Protein AF-A0A3N0YI74-F1 (afdb_monomer)

Organism: Anabarilius grahami (NCBI:txid495550)

Sequence (109 aa):
MWEITSSRKTLYPGVSNYELLTSWKKDNDILRQGDNDSKLYEVMLSCWHKDPSQRPGFGELDQSLRMLLFELPPLQVSKEAHYISLGLEAASEHQDSAEALEPEVERML

Structure (mmCIF, N/CA/C/O backbone):
data_AF-A0A3N0YI74-F1
#
_entry.id   AF-A0A3N0YI74-F1
#
loop_
_atom_site.group_PDB
_atom_s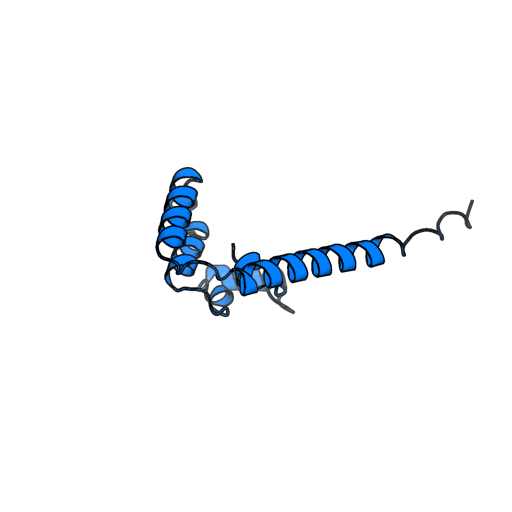ite.id
_atom_site.type_symbol
_atom_site.label_atom_id
_atom_site.label_alt_id
_atom_site.label_comp_id
_atom_site.label_asym_id
_atom_site.label_entity_id
_atom_site.label_seq_id
_atom_site.pdbx_PDB_ins_code
_atom_site.Cartn_x
_atom_site.Cartn_y
_atom_site.Cartn_z
_atom_site.occupancy
_atom_site.B_iso_or_equiv
_atom_site.auth_seq_id
_atom_site.auth_comp_id
_atom_site.auth_asym_id
_atom_site.auth_atom_id
_atom_site.pdbx_PDB_model_num
ATOM 1 N N . MET A 1 1 ? 0.584 -5.012 0.684 1.00 77.50 1 MET A N 1
ATOM 2 C CA . MET A 1 1 ? 0.729 -4.005 -0.397 1.00 77.50 1 MET A CA 1
ATOM 3 C C . MET A 1 1 ? 1.776 -2.958 -0.048 1.00 77.50 1 MET A C 1
ATOM 5 O O . MET A 1 1 ? 2.725 -2.842 -0.802 1.00 77.50 1 MET A O 1
ATOM 9 N N . TRP A 1 2 ? 1.671 -2.243 1.080 1.00 78.94 2 TRP A N 1
ATOM 10 C CA . TRP A 1 2 ? 2.637 -1.181 1.422 1.00 78.94 2 TRP A CA 1
ATOM 11 C C . TRP A 1 2 ? 4.077 -1.656 1.526 1.00 78.94 2 TRP A C 1
ATOM 13 O O . TRP A 1 2 ? 4.955 -1.036 0.948 1.00 78.94 2 TRP A O 1
ATOM 23 N N . GLU A 1 3 ? 4.310 -2.791 2.179 1.00 78.75 3 GLU A N 1
ATOM 24 C CA . GLU A 1 3 ? 5.661 -3.350 2.325 1.00 78.75 3 GLU A CA 1
ATOM 25 C C . GLU A 1 3 ? 6.298 -3.700 0.977 1.00 78.75 3 GLU A C 1
ATOM 27 O O . GLU A 1 3 ? 7.513 -3.646 0.828 1.00 78.75 3 GLU A O 1
ATOM 32 N N . ILE A 1 4 ? 5.476 -4.044 -0.018 1.00 80.19 4 ILE A N 1
ATOM 33 C CA . ILE A 1 4 ? 5.939 -4.372 -1.368 1.00 80.19 4 ILE A CA 1
ATOM 34 C C . ILE A 1 4 ? 6.379 -3.090 -2.072 1.00 80.19 4 ILE A C 1
ATOM 36 O O . ILE A 1 4 ? 7.474 -3.030 -2.620 1.00 80.19 4 ILE A O 1
ATOM 40 N N . THR A 1 5 ? 5.547 -2.049 -2.033 1.00 76.12 5 THR A N 1
ATOM 41 C CA . THR A 1 5 ? 5.814 -0.805 -2.761 1.00 76.12 5 THR A CA 1
ATOM 42 C C . THR A 1 5 ? 6.854 0.078 -2.071 1.00 76.12 5 THR A C 1
ATOM 44 O O . THR A 1 5 ? 7.504 0.893 -2.716 1.00 76.12 5 THR A O 1
ATOM 47 N N . SER A 1 6 ? 7.065 -0.108 -0.766 1.00 74.12 6 SER A N 1
ATOM 48 C CA . SER A 1 6 ? 8.119 0.554 -0.000 1.00 74.12 6 SER A CA 1
ATOM 49 C C . SER A 1 6 ? 9.449 -0.210 0.001 1.00 74.12 6 SER A C 1
ATOM 51 O O . SER A 1 6 ? 10.380 0.230 0.674 1.00 74.12 6 SER A O 1
ATOM 53 N N . SER A 1 7 ? 9.562 -1.326 -0.731 1.00 74.12 7 SER A N 1
ATOM 54 C CA . SER A 1 7 ? 10.747 -2.199 -0.759 1.00 74.12 7 SER A CA 1
ATOM 55 C C . SER A 1 7 ? 11.182 -2.671 0.633 1.00 74.12 7 SER A C 1
ATOM 57 O O . SER A 1 7 ? 12.349 -2.561 1.000 1.00 74.12 7 SER A O 1
ATOM 59 N N . ARG A 1 8 ? 10.231 -3.180 1.427 1.00 71.06 8 ARG A N 1
ATOM 60 C CA . ARG A 1 8 ? 10.437 -3.674 2.802 1.00 71.06 8 ARG A CA 1
ATOM 61 C C . ARG A 1 8 ? 11.054 -2.652 3.764 1.00 71.06 8 ARG A C 1
ATOM 63 O O . ARG A 1 8 ? 11.668 -3.039 4.756 1.00 71.06 8 ARG A O 1
ATOM 70 N N . LYS A 1 9 ? 10.883 -1.349 3.518 1.00 70.06 9 LYS A N 1
ATOM 71 C CA . LYS A 1 9 ? 11.241 -0.331 4.517 1.00 70.06 9 LYS A CA 1
ATOM 72 C C . LYS A 1 9 ? 10.546 -0.651 5.838 1.00 70.06 9 LYS A C 1
ATOM 74 O O . LYS A 1 9 ? 9.357 -0.967 5.846 1.00 70.06 9 LYS A O 1
ATOM 79 N N . THR A 1 10 ? 11.279 -0.533 6.946 1.00 64.31 10 THR A N 1
ATOM 80 C CA . THR A 1 10 ? 10.717 -0.724 8.285 1.00 64.31 10 THR A CA 1
ATOM 81 C C . THR A 1 10 ? 9.499 0.172 8.456 1.00 64.31 10 THR A C 1
ATOM 83 O O . THR A 1 10 ? 9.580 1.394 8.306 1.00 64.31 10 THR A O 1
ATOM 86 N N . LEU A 1 11 ? 8.363 -0.451 8.758 1.00 64.62 11 LEU A N 1
ATOM 87 C CA . LEU A 1 11 ? 7.143 0.247 9.121 1.00 64.62 11 LEU A CA 1
ATOM 88 C C . LEU A 1 11 ? 7.400 1.033 10.413 1.00 64.62 11 LEU A C 1
ATOM 90 O O . LEU A 1 11 ? 7.659 0.439 11.455 1.00 64.62 11 LEU A O 1
ATOM 94 N N . TYR A 1 12 ? 7.317 2.363 10.333 1.00 67.94 12 TYR A N 1
ATOM 95 C CA . TYR A 1 12 ? 7.329 3.274 11.486 1.00 67.94 12 TYR A CA 1
ATOM 96 C C . TYR A 1 12 ? 8.588 3.186 12.378 1.00 67.94 12 TYR A C 1
ATOM 98 O O . TYR A 1 12 ? 8.489 2.869 13.566 1.00 67.94 12 TYR A O 1
ATOM 106 N N . PRO A 1 13 ? 9.790 3.489 11.850 1.00 66.62 13 PRO A N 1
ATOM 107 C CA . PRO A 1 13 ? 11.015 3.403 12.636 1.00 66.62 13 PRO A CA 1
ATOM 108 C C . PRO A 1 13 ? 10.959 4.372 13.825 1.00 66.62 13 PRO A C 1
ATOM 110 O O . PRO A 1 13 ? 10.789 5.577 13.651 1.00 66.62 13 PRO A O 1
ATOM 113 N N . GLY A 1 14 ? 11.099 3.840 15.041 1.00 72.81 14 GLY A N 1
ATOM 114 C CA . GLY A 1 14 ? 11.122 4.638 16.270 1.00 72.81 14 GLY A CA 1
ATOM 115 C C . GLY A 1 14 ? 9.759 5.133 16.765 1.00 72.81 14 GLY A C 1
ATOM 116 O O . GLY A 1 14 ? 9.729 5.900 17.722 1.00 72.81 14 GLY A O 1
ATOM 117 N N . VAL A 1 15 ? 8.646 4.701 16.160 1.00 76.00 15 VAL A N 1
ATOM 118 C CA . VAL A 1 15 ? 7.290 5.005 16.645 1.00 76.00 15 VAL A CA 1
ATOM 119 C C . VAL A 1 15 ? 6.786 3.833 17.477 1.00 76.00 15 VAL A C 1
ATOM 121 O O . VAL A 1 15 ? 6.801 2.688 17.025 1.00 76.00 15 VAL A O 1
ATOM 124 N N . SER A 1 16 ? 6.312 4.096 18.693 1.00 81.12 16 SER A N 1
ATOM 125 C CA . SER A 1 16 ? 5.702 3.048 19.513 1.00 81.12 16 SER A CA 1
ATOM 126 C C . SER A 1 16 ? 4.336 2.618 18.963 1.00 81.12 16 SER A C 1
ATOM 128 O O . SER A 1 16 ? 3.611 3.402 18.348 1.00 81.12 16 SER A O 1
ATOM 130 N N . ASN A 1 17 ? 3.911 1.387 19.269 1.00 78.69 17 ASN A N 1
ATOM 131 C CA . ASN A 1 17 ? 2.578 0.892 18.892 1.00 78.69 17 ASN A CA 1
ATOM 132 C C . ASN A 1 17 ? 1.444 1.815 19.379 1.00 78.69 17 ASN A C 1
ATOM 134 O O . ASN A 1 17 ? 0.421 1.959 18.713 1.00 78.69 17 ASN A O 1
ATOM 138 N N . TYR A 1 18 ? 1.620 2.463 20.532 1.00 82.50 18 TYR A N 1
ATOM 139 C CA . TYR A 1 18 ? 0.631 3.385 21.086 1.00 82.50 18 TYR A CA 1
ATOM 140 C C . TYR A 1 18 ? 0.526 4.690 20.277 1.00 82.50 18 TYR A C 1
ATOM 142 O O . TYR A 1 18 ? -0.573 5.141 19.934 1.00 82.50 18 TYR A O 1
ATOM 150 N N . GLU A 1 19 ? 1.667 5.278 19.919 1.00 77.62 19 GLU A N 1
ATOM 151 C CA . GLU A 1 19 ? 1.737 6.465 19.057 1.00 77.62 19 GLU A CA 1
ATOM 152 C C . GLU A 1 19 ? 1.218 6.164 17.647 1.00 77.62 19 GLU A C 1
ATOM 154 O O . GLU A 1 19 ? 0.550 6.992 17.022 1.00 77.62 19 GLU A O 1
ATOM 159 N N . LEU A 1 20 ? 1.437 4.941 17.163 1.00 76.50 20 LEU A N 1
ATOM 160 C CA . LEU A 1 20 ? 0.905 4.493 15.886 1.00 76.50 20 LEU A CA 1
ATOM 161 C C . LEU A 1 20 ? -0.632 4.464 15.881 1.00 76.50 20 LEU A C 1
ATOM 163 O O . LEU A 1 20 ? -1.263 5.015 14.982 1.00 76.50 20 LEU A O 1
ATOM 167 N N . LEU A 1 21 ? -1.253 3.872 16.906 1.00 75.25 21 LEU A N 1
ATOM 168 C CA . LEU A 1 21 ? -2.716 3.773 17.007 1.00 75.25 21 LEU A CA 1
ATOM 169 C C . LEU A 1 21 ? -3.402 5.139 17.145 1.00 75.25 21 LEU A C 1
ATOM 171 O O . LEU A 1 21 ? -4.538 5.317 16.697 1.00 75.25 21 LEU A O 1
ATOM 175 N N . THR A 1 22 ? -2.735 6.100 17.782 1.00 72.62 22 THR A N 1
ATOM 176 C CA . THR A 1 22 ? -3.248 7.466 17.950 1.00 72.62 22 THR A CA 1
ATOM 177 C C . THR A 1 22 ? -3.103 8.295 16.675 1.00 72.62 22 THR A C 1
ATOM 179 O O . THR A 1 22 ? -4.040 9.000 16.298 1.00 72.62 22 THR A O 1
ATOM 182 N N . SER A 1 23 ? -1.983 8.166 15.967 1.00 66.00 23 SER A N 1
ATOM 183 C CA . SER A 1 23 ? -1.723 8.885 14.714 1.00 66.00 23 SER A CA 1
ATOM 184 C C . SER A 1 23 ? -2.535 8.358 13.522 1.00 66.00 23 SER A C 1
ATOM 186 O O . SER A 1 23 ? -3.070 9.160 12.755 1.00 66.00 23 SER A O 1
ATOM 188 N N . TRP A 1 24 ? -2.745 7.040 13.414 1.00 67.44 24 TRP A N 1
ATOM 189 C CA . TRP A 1 24 ? -3.617 6.434 12.393 1.00 67.44 24 TRP A CA 1
ATOM 190 C C . TRP A 1 24 ? -5.054 6.952 12.449 1.00 67.44 24 TRP A C 1
ATOM 192 O O . TRP A 1 24 ? -5.686 7.200 11.424 1.00 67.44 24 TRP A O 1
ATOM 202 N N . LYS A 1 25 ? -5.587 7.149 13.660 1.00 62.44 25 LYS A N 1
ATOM 203 C CA . LYS A 1 25 ? -6.948 7.673 13.844 1.00 62.44 25 LYS A CA 1
ATOM 204 C C . LYS A 1 25 ? -7.097 9.103 13.339 1.00 62.44 25 LYS A C 1
ATOM 206 O O . LYS A 1 25 ? -8.213 9.472 12.959 1.00 62.44 25 LYS A O 1
ATOM 211 N N . LYS A 1 26 ? -6.007 9.875 13.361 1.00 63.31 26 LYS A N 1
ATOM 212 C CA . LYS A 1 26 ? -6.008 11.292 13.030 1.00 63.31 26 LYS A CA 1
ATOM 213 C C . LYS A 1 26 ? -6.134 11.478 11.520 1.00 63.31 26 LYS A C 1
ATOM 215 O O . LYS A 1 26 ? -7.213 11.871 11.102 1.00 63.31 26 LYS A O 1
ATOM 220 N N . ASP A 1 27 ? -5.150 11.055 10.720 1.00 58.47 27 ASP A N 1
ATOM 221 C CA . ASP A 1 27 ? -5.096 11.504 9.314 1.00 58.47 27 ASP A CA 1
ATOM 222 C C . ASP A 1 27 ? -4.593 10.474 8.276 1.00 58.47 27 ASP A C 1
ATOM 224 O O . ASP A 1 27 ? -4.485 10.818 7.107 1.00 58.47 27 ASP A O 1
ATOM 228 N N . ASN A 1 28 ? -4.293 9.211 8.628 1.00 61.88 28 ASN A N 1
ATOM 229 C CA . ASN A 1 28 ? -3.708 8.205 7.699 1.00 61.88 28 ASN A CA 1
ATOM 230 C C . ASN A 1 28 ? -2.433 8.669 6.928 1.00 61.88 28 ASN A C 1
ATOM 232 O O . ASN A 1 28 ? -1.936 7.953 6.058 1.00 61.88 28 ASN A O 1
ATOM 236 N N . ASP A 1 29 ? -1.864 9.829 7.274 1.00 58.69 29 ASP A N 1
ATOM 237 C CA . ASP A 1 29 ? -0.808 10.530 6.526 1.00 58.69 29 ASP A CA 1
ATOM 238 C C . ASP A 1 29 ? 0.534 9.790 6.492 1.00 58.69 29 ASP A C 1
ATOM 240 O O . ASP A 1 29 ? 1.375 10.028 5.624 1.00 58.69 29 ASP A O 1
ATOM 244 N N . ILE A 1 30 ? 0.751 8.862 7.424 1.00 56.78 30 ILE A N 1
ATOM 245 C CA . ILE A 1 30 ? 2.061 8.229 7.608 1.00 56.78 30 ILE A CA 1
ATOM 246 C C . ILE A 1 30 ? 2.411 7.294 6.436 1.00 56.78 30 ILE A C 1
ATOM 248 O O . ILE A 1 30 ? 3.581 7.036 6.164 1.00 56.78 30 ILE A O 1
ATOM 252 N N . LEU A 1 31 ? 1.416 6.813 5.688 1.00 57.84 31 LEU A N 1
ATOM 253 C CA . LEU A 1 31 ? 1.628 5.846 4.607 1.00 57.84 31 LEU A CA 1
ATOM 254 C C . LEU A 1 31 ? 1.931 6.500 3.254 1.00 57.84 31 LEU A C 1
ATOM 256 O O . LEU A 1 31 ? 2.367 5.802 2.337 1.00 57.84 31 LEU A O 1
ATOM 260 N N . ARG A 1 32 ? 1.767 7.825 3.135 1.00 57.50 32 ARG A N 1
ATOM 261 C CA . ARG A 1 32 ? 1.975 8.579 1.888 1.00 57.50 32 ARG A CA 1
ATOM 262 C C . ARG A 1 32 ? 3.449 8.856 1.560 1.00 57.50 32 ARG A C 1
ATOM 264 O O . ARG A 1 32 ? 3.735 9.481 0.549 1.00 57.50 32 ARG A O 1
ATOM 271 N N . GLN A 1 33 ? 4.385 8.412 2.402 1.00 55.69 33 GLN A N 1
ATOM 272 C CA . GLN A 1 33 ? 5.822 8.714 2.287 1.00 55.69 33 GLN A CA 1
ATOM 273 C C . GLN A 1 33 ? 6.606 7.811 1.306 1.00 55.69 33 GLN A C 1
ATOM 275 O O . GLN A 1 33 ? 7.836 7.795 1.331 1.00 55.69 33 GLN A O 1
ATOM 280 N N . GLY A 1 34 ? 5.927 7.038 0.455 1.00 55.06 34 GLY A N 1
ATOM 281 C CA . GLY A 1 34 ? 6.561 6.277 -0.628 1.00 55.06 34 GLY A CA 1
ATOM 282 C C . GLY A 1 34 ? 6.249 6.888 -1.991 1.00 55.06 34 GLY A C 1
ATOM 283 O O . GLY A 1 34 ? 5.167 7.449 -2.154 1.00 55.06 34 GLY A O 1
ATOM 284 N N . ASP A 1 35 ? 7.149 6.725 -2.968 1.00 55.41 35 ASP A N 1
ATOM 285 C CA . ASP A 1 35 ? 6.914 6.967 -4.407 1.00 55.41 35 ASP A CA 1
ATOM 286 C C . ASP A 1 35 ? 5.895 5.956 -4.978 1.00 55.41 35 ASP A C 1
ATOM 288 O O . ASP A 1 35 ? 6.149 5.228 -5.936 1.00 55.41 35 ASP A O 1
ATOM 292 N N . ASN A 1 36 ? 4.739 5.840 -4.333 1.00 58.22 36 ASN A N 1
ATOM 293 C CA . ASN A 1 36 ? 3.677 4.951 -4.756 1.00 58.22 36 ASN A CA 1
ATOM 294 C C . ASN A 1 36 ? 2.868 5.655 -5.841 1.00 58.22 36 ASN A C 1
ATOM 296 O O . ASN A 1 36 ? 2.455 6.802 -5.662 1.00 58.22 36 ASN A O 1
ATOM 300 N N . ASP A 1 37 ? 2.612 4.949 -6.944 1.00 63.56 37 ASP A N 1
ATOM 301 C CA . ASP A 1 37 ? 1.630 5.371 -7.940 1.00 63.56 37 ASP A CA 1
ATOM 302 C C . ASP A 1 37 ? 0.335 5.777 -7.223 1.00 63.56 37 ASP A C 1
ATOM 304 O O . ASP A 1 37 ? -0.202 5.015 -6.408 1.00 63.56 37 ASP A O 1
ATOM 308 N N . SER A 1 38 ? -0.147 6.985 -7.528 1.00 76.25 38 SER A N 1
ATOM 309 C CA . SER A 1 38 ? -1.374 7.552 -6.969 1.00 76.25 38 SER A CA 1
ATOM 310 C C . SER A 1 38 ? -2.538 6.558 -6.968 1.00 76.25 38 SER A C 1
ATOM 312 O O . SER A 1 38 ? -3.243 6.460 -5.966 1.00 76.25 38 SER A O 1
ATOM 314 N N . LYS A 1 39 ? -2.686 5.746 -8.024 1.00 87.25 39 LYS A N 1
ATOM 315 C CA . LYS A 1 39 ? -3.798 4.799 -8.153 1.00 87.25 39 LYS A CA 1
ATOM 316 C C . LYS A 1 39 ? -3.654 3.578 -7.245 1.00 87.25 39 LYS A C 1
ATOM 318 O O . LYS A 1 39 ? -4.630 3.115 -6.658 1.00 87.25 39 LYS A O 1
ATOM 323 N N . LEU A 1 40 ? -2.437 3.053 -7.087 1.00 87.50 40 LEU A N 1
ATOM 324 C CA . LEU A 1 40 ? -2.196 1.942 -6.163 1.00 87.50 40 LEU A CA 1
ATOM 325 C C . LEU A 1 40 ? -2.378 2.404 -4.714 1.00 87.50 40 LEU A C 1
ATOM 327 O O . LEU A 1 40 ? -2.953 1.681 -3.903 1.00 87.50 40 LEU A O 1
ATOM 331 N N . TYR A 1 41 ? -1.950 3.630 -4.404 1.00 85.19 41 TYR A N 1
ATOM 332 C CA . TYR A 1 41 ? -2.169 4.225 -3.091 1.00 85.19 41 TYR A CA 1
ATOM 333 C C . TYR A 1 41 ? -3.662 4.379 -2.758 1.00 85.19 41 TYR A C 1
ATOM 335 O O . TYR A 1 41 ? -4.066 4.076 -1.637 1.00 85.19 41 TYR A O 1
ATOM 343 N N . GLU A 1 42 ? -4.503 4.760 -3.722 1.00 88.25 42 GLU A N 1
ATOM 344 C CA . GLU A 1 42 ? -5.963 4.810 -3.545 1.00 88.25 42 GLU A CA 1
ATOM 345 C C . GLU A 1 42 ? -6.566 3.437 -3.204 1.00 88.25 42 GLU A C 1
ATOM 347 O O . GLU A 1 42 ? -7.380 3.328 -2.284 1.00 88.25 42 GLU A O 1
ATOM 352 N N . VAL A 1 43 ? -6.115 2.367 -3.870 1.00 92.06 43 VAL A N 1
ATOM 353 C CA . VAL A 1 43 ? -6.527 0.988 -3.542 1.00 92.06 43 VAL A CA 1
ATOM 354 C C . VAL A 1 43 ? -6.090 0.597 -2.126 1.00 92.06 43 VAL A C 1
ATOM 356 O O . VAL A 1 43 ? -6.825 -0.063 -1.391 1.00 92.06 43 VAL A O 1
ATOM 359 N N . MET A 1 44 ? -4.903 1.020 -1.697 1.00 88.44 44 MET A N 1
ATOM 360 C CA . MET A 1 44 ? -4.434 0.763 -0.333 1.00 88.44 44 MET A CA 1
ATOM 361 C C . MET A 1 44 ? -5.269 1.528 0.700 1.00 88.44 44 MET A C 1
ATOM 363 O O . MET A 1 44 ? -5.636 0.957 1.727 1.00 88.44 44 MET A O 1
ATOM 367 N N . LEU A 1 45 ? -5.628 2.784 0.413 1.00 86.50 45 LEU A N 1
ATOM 368 C CA . LEU A 1 45 ? -6.506 3.582 1.268 1.00 86.50 45 LEU A CA 1
ATOM 369 C C . LEU A 1 45 ? -7.896 2.956 1.421 1.00 86.50 45 LEU A C 1
ATOM 371 O O . LEU A 1 45 ? -8.420 2.947 2.537 1.00 86.50 45 LEU A O 1
ATOM 375 N N . SER A 1 46 ? -8.479 2.391 0.358 1.00 92.00 46 SER A N 1
ATOM 376 C CA . SER A 1 46 ? -9.781 1.714 0.465 1.00 92.00 46 SER A CA 1
ATOM 377 C C . SER A 1 46 ? -9.716 0.486 1.385 1.00 92.00 46 SER A C 1
ATOM 379 O O . SER A 1 46 ? -10.618 0.259 2.193 1.00 92.00 46 SER A O 1
ATOM 381 N N . CYS A 1 47 ? -8.601 -0.253 1.370 1.00 92.50 47 CYS A N 1
ATOM 382 C CA . CYS A 1 47 ? -8.364 -1.379 2.281 1.00 92.50 47 CYS A CA 1
ATOM 383 C C . CYS A 1 47 ? -8.252 -0.954 3.756 1.00 92.50 47 CYS A C 1
ATOM 385 O O . CYS A 1 47 ? -8.550 -1.742 4.657 1.00 92.50 47 CYS A O 1
ATOM 387 N N . TRP A 1 48 ? -7.838 0.286 4.019 1.00 87.81 48 TRP A N 1
ATOM 388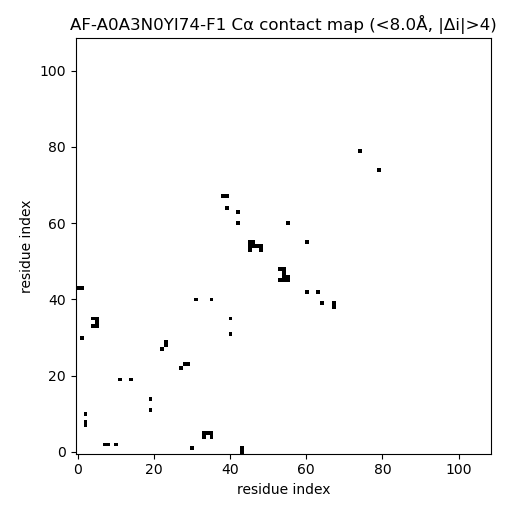 C CA . TRP A 1 48 ? -7.678 0.849 5.362 1.00 87.81 48 TRP A CA 1
ATOM 389 C C . TRP A 1 48 ? -8.847 1.732 5.799 1.00 87.81 48 TRP A C 1
ATOM 391 O O . TRP A 1 48 ? -8.713 2.541 6.721 1.00 87.81 48 TRP A O 1
ATOM 401 N N . HIS A 1 49 ? -10.019 1.566 5.182 1.00 87.94 49 HIS A N 1
ATOM 402 C CA . HIS A 1 49 ? -11.196 2.326 5.574 1.00 87.94 49 HIS A CA 1
ATOM 403 C C . HIS A 1 49 ? -11.549 2.104 7.062 1.00 87.94 49 HIS A C 1
ATOM 405 O O . HIS A 1 49 ? -11.498 0.978 7.584 1.00 87.94 49 HIS A O 1
ATOM 411 N N . LYS A 1 50 ? -11.902 3.197 7.761 1.00 85.00 50 LYS A N 1
ATOM 412 C CA . LYS A 1 50 ? -12.224 3.186 9.203 1.00 85.00 50 LYS A CA 1
ATOM 413 C C . LYS A 1 50 ? -13.412 2.270 9.503 1.00 85.00 50 LYS A C 1
ATOM 415 O O . LYS A 1 50 ? -13.363 1.507 10.462 1.00 85.00 50 LYS A O 1
ATOM 420 N N . ASP A 1 51 ? -14.438 2.335 8.662 1.00 89.31 51 ASP A N 1
ATOM 421 C CA . ASP A 1 51 ? -15.569 1.405 8.664 1.00 89.31 51 ASP A CA 1
ATOM 422 C C . ASP A 1 51 ? -15.192 0.105 7.923 1.00 89.31 51 ASP A C 1
ATOM 424 O O . ASP A 1 51 ? -14.916 0.175 6.721 1.00 89.31 51 ASP A O 1
ATOM 428 N N . PRO A 1 52 ? -15.179 -1.065 8.596 1.00 92.94 52 PRO A N 1
ATOM 429 C CA . PRO A 1 52 ? -14.883 -2.351 7.970 1.00 92.94 52 PRO A CA 1
ATOM 430 C C . PRO A 1 52 ? -15.849 -2.745 6.851 1.00 92.94 52 PRO A C 1
ATOM 432 O O . PRO A 1 52 ? -15.437 -3.458 5.943 1.00 92.94 52 PRO A O 1
ATOM 435 N N . SER A 1 53 ? -17.106 -2.290 6.898 1.00 95.69 53 SER A N 1
ATOM 436 C CA . SER A 1 53 ? -18.118 -2.615 5.882 1.00 95.69 53 SER A CA 1
ATOM 437 C C . SER A 1 53 ? -17.862 -1.936 4.535 1.00 95.69 53 SER A C 1
ATOM 439 O O . SER A 1 53 ? -18.375 -2.378 3.514 1.00 95.69 53 SER A O 1
ATOM 441 N N . GLN A 1 54 ? -17.057 -0.873 4.538 1.00 95.31 54 GLN A N 1
ATOM 442 C CA . GLN A 1 54 ? -16.666 -0.119 3.346 1.00 95.31 54 GLN A CA 1
ATOM 443 C C . GLN A 1 54 ? -15.355 -0.627 2.734 1.00 95.31 54 GLN A C 1
ATOM 445 O O . GLN A 1 54 ? -14.897 -0.091 1.727 1.00 95.31 54 GLN A O 1
ATOM 450 N N . ARG A 1 55 ? -14.701 -1.614 3.359 1.00 96.44 55 ARG A N 1
ATOM 451 C CA . ARG A 1 55 ? -13.470 -2.191 2.816 1.00 96.44 55 ARG A CA 1
ATOM 452 C C . ARG A 1 55 ? -13.827 -3.129 1.665 1.00 96.44 55 ARG A C 1
ATOM 454 O O . ARG A 1 55 ?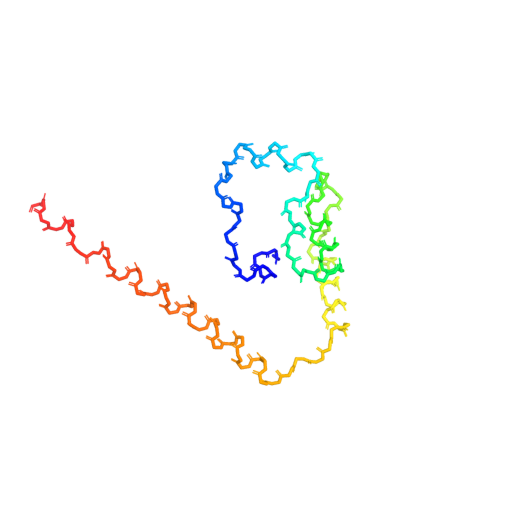 -14.788 -3.886 1.799 1.00 96.44 55 ARG A O 1
ATOM 461 N N . PRO A 1 56 ? -13.045 -3.124 0.576 1.00 97.38 56 PRO A N 1
ATOM 462 C CA . PRO A 1 56 ? -13.321 -3.991 -0.554 1.00 97.38 56 PRO A CA 1
ATOM 463 C C . PRO A 1 56 ? -13.191 -5.462 -0.162 1.00 97.38 56 PRO A C 1
ATOM 465 O O . PRO A 1 56 ? -12.319 -5.849 0.626 1.00 97.38 56 PRO A O 1
ATOM 468 N N . GLY A 1 57 ? -14.033 -6.297 -0.763 1.00 97.69 57 GLY A N 1
ATOM 469 C CA . GLY A 1 57 ? -13.836 -7.743 -0.722 1.00 97.69 57 GLY A CA 1
ATOM 470 C C . GLY A 1 57 ? -12.603 -8.158 -1.534 1.00 97.69 57 GLY A C 1
ATOM 471 O O . GLY A 1 57 ? -12.139 -7.433 -2.413 1.00 97.69 57 GLY A O 1
ATOM 472 N N . PHE A 1 58 ? -12.089 -9.371 -1.309 1.00 96.88 58 PHE A N 1
ATOM 473 C CA . PHE A 1 58 ? -10.929 -9.866 -2.066 1.00 96.88 58 PHE A CA 1
ATOM 474 C C . PHE A 1 58 ? -11.167 -9.932 -3.584 1.00 96.88 58 PHE A C 1
ATOM 476 O O . PHE A 1 58 ? -10.232 -9.701 -4.344 1.00 96.88 58 PHE A O 1
ATOM 483 N N . GLY A 1 59 ? -12.398 -10.207 -4.033 1.00 97.81 59 GLY A N 1
ATOM 484 C CA . GLY A 1 59 ? -12.736 -10.214 -5.462 1.00 97.81 59 GLY A CA 1
ATOM 485 C C . GLY A 1 59 ? -12.646 -8.825 -6.1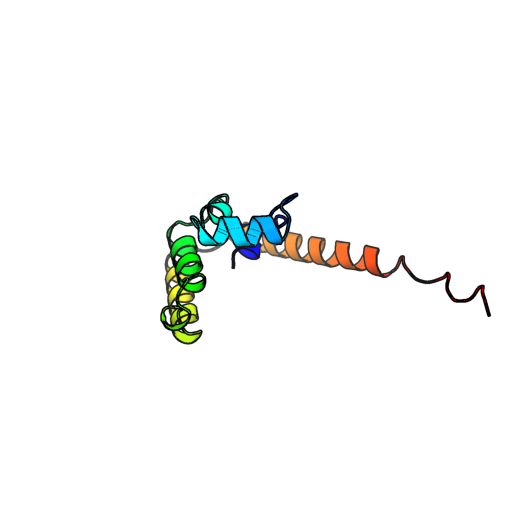06 1.00 97.81 59 GLY A C 1
ATOM 486 O O . GLY A 1 59 ? -12.061 -8.675 -7.174 1.00 97.81 59 GLY A O 1
ATOM 487 N N . GLU A 1 60 ? -13.159 -7.798 -5.425 1.00 97.00 60 GLU A N 1
ATOM 488 C CA . GLU A 1 60 ? -13.064 -6.399 -5.870 1.00 97.00 60 GLU A CA 1
ATOM 489 C C . GLU A 1 60 ? -11.610 -5.913 -5.870 1.00 97.00 60 GLU A C 1
ATOM 491 O O . GLU A 1 60 ? -11.177 -5.200 -6.780 1.00 97.00 60 GLU A O 1
ATOM 496 N N . LEU A 1 61 ? -10.836 -6.339 -4.867 1.00 96.38 61 LEU A N 1
ATOM 497 C CA . LEU A 1 61 ? -9.417 -6.029 -4.762 1.00 96.38 61 LEU A CA 1
ATOM 498 C C . LEU A 1 61 ? -8.601 -6.671 -5.895 1.00 96.38 61 LEU A C 1
ATOM 500 O O . LEU A 1 61 ? -7.809 -5.975 -6.526 1.00 96.38 61 LEU A O 1
ATOM 504 N N . ASP A 1 62 ? -8.804 -7.960 -6.192 1.00 96.50 62 ASP A N 1
ATOM 505 C CA . ASP A 1 62 ? -8.144 -8.649 -7.315 1.00 96.50 62 ASP A CA 1
ATOM 506 C C . ASP A 1 62 ? -8.456 -7.956 -8.646 1.00 96.50 62 ASP A C 1
ATOM 508 O O . ASP A 1 62 ? -7.544 -7.661 -9.420 1.00 96.50 62 ASP A O 1
ATOM 512 N N . GLN A 1 63 ? -9.722 -7.604 -8.879 1.00 97.38 63 GLN A N 1
ATOM 513 C CA . GLN A 1 63 ? -10.117 -6.915 -10.102 1.00 97.38 63 GLN A CA 1
ATOM 514 C C . GLN A 1 63 ? -9.463 -5.532 -10.223 1.00 97.38 63 GLN A C 1
ATOM 516 O O . GLN A 1 63 ? -8.940 -5.194 -11.287 1.00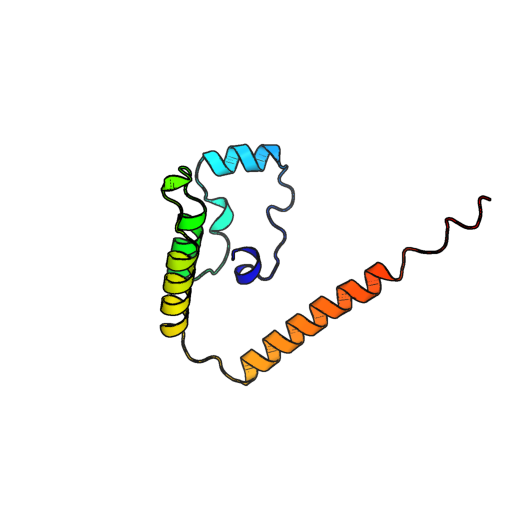 97.38 63 GLN A O 1
ATOM 521 N N . SER A 1 64 ? -9.424 -4.764 -9.133 1.00 95.25 64 SER A N 1
ATOM 522 C CA . SER A 1 64 ? -8.772 -3.449 -9.099 1.00 95.25 64 SER A CA 1
ATOM 523 C C . SER A 1 64 ? -7.272 -3.557 -9.386 1.00 95.25 64 SER A C 1
ATOM 525 O O . SER A 1 64 ? -6.739 -2.822 -10.214 1.00 95.25 64 SER A O 1
ATOM 527 N N . LEU A 1 65 ? -6.588 -4.521 -8.762 1.00 94.19 65 LEU A N 1
ATOM 528 C CA . LEU A 1 65 ? -5.155 -4.745 -8.963 1.00 94.19 65 LEU A CA 1
ATOM 529 C C . LEU A 1 65 ? -4.829 -5.219 -10.383 1.00 94.19 65 LEU A C 1
ATOM 531 O O . LEU A 1 65 ? -3.837 -4.773 -10.958 1.00 94.19 65 LEU A O 1
ATOM 535 N N . ARG A 1 66 ? -5.667 -6.075 -10.982 1.00 95.25 66 ARG A N 1
ATOM 536 C CA . ARG A 1 66 ? -5.516 -6.481 -12.389 1.00 95.25 66 ARG A CA 1
ATOM 537 C C . ARG A 1 66 ? -5.638 -5.295 -13.329 1.00 95.25 66 ARG A C 1
ATOM 539 O O . ARG A 1 66 ? -4.823 -5.173 -14.236 1.00 95.25 66 ARG A O 1
ATOM 546 N N . MET A 1 67 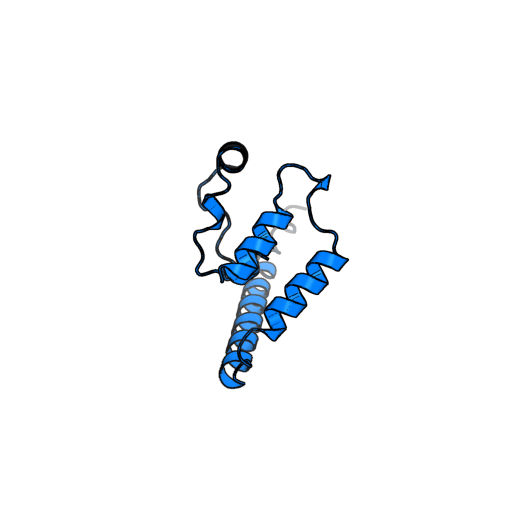? -6.626 -4.427 -13.112 1.00 94.56 67 MET A N 1
ATOM 547 C CA . MET A 1 67 ? -6.800 -3.225 -13.927 1.00 94.56 67 MET A CA 1
ATOM 548 C C . MET A 1 67 ? -5.569 -2.323 -13.861 1.00 94.56 67 MET A C 1
ATOM 550 O O . MET A 1 67 ? -5.062 -1.930 -14.906 1.00 94.56 67 MET A O 1
ATOM 554 N N . LEU A 1 68 ? -5.032 -2.077 -12.661 1.00 92.25 68 LEU A N 1
ATOM 555 C CA . LEU A 1 68 ? -3.787 -1.318 -12.510 1.00 92.25 68 LEU A CA 1
ATOM 556 C C . LEU A 1 68 ? -2.618 -1.987 -13.235 1.00 92.25 68 LEU A C 1
ATOM 558 O O . LEU A 1 68 ? -1.867 -1.315 -13.932 1.00 92.25 68 LEU A O 1
ATOM 562 N N . LEU A 1 69 ? -2.487 -3.312 -13.131 1.00 90.62 69 LEU A N 1
ATOM 563 C CA . LEU A 1 69 ? -1.440 -4.056 -13.829 1.00 90.62 69 LEU A CA 1
ATOM 564 C C . LEU A 1 69 ? -1.532 -3.904 -15.355 1.00 90.62 69 LEU A C 1
ATOM 566 O O . LEU A 1 69 ? -0.501 -3.776 -16.008 1.00 90.62 69 LEU A O 1
ATOM 570 N N . PHE A 1 70 ? -2.743 -3.894 -15.922 1.00 91.69 70 PHE A N 1
ATOM 571 C CA . PHE A 1 70 ? -2.950 -3.694 -17.360 1.00 91.69 70 PHE A CA 1
ATOM 572 C C . PHE A 1 70 ? -2.579 -2.288 -17.846 1.00 91.69 70 PHE A C 1
ATOM 574 O O . PHE A 1 70 ? -2.243 -2.126 -19.017 1.00 91.69 70 PHE A O 1
ATOM 581 N N . GLU A 1 71 ? -2.650 -1.276 -16.981 1.00 90.38 71 GLU A N 1
ATOM 582 C CA . GLU A 1 71 ? -2.285 0.104 -17.320 1.00 90.38 71 GLU A CA 1
ATOM 583 C C . GLU A 1 71 ? -0.771 0.359 -17.260 1.00 90.38 71 GLU A C 1
ATOM 585 O O . GLU A 1 71 ? -0.285 1.330 -17.847 1.00 90.38 71 GLU A O 1
ATOM 590 N N . LEU A 1 72 ? -0.018 -0.491 -16.556 1.00 86.69 72 LEU A N 1
ATOM 591 C CA . LEU A 1 72 ? 1.426 -0.344 -16.427 1.00 86.69 72 LEU A CA 1
ATOM 592 C C . LEU A 1 72 ? 2.146 -0.674 -17.745 1.00 86.69 72 LEU A C 1
ATOM 594 O O . LEU A 1 72 ? 1.736 -1.570 -18.488 1.00 86.69 72 LEU A O 1
ATOM 598 N N . PRO A 1 73 ? 3.265 0.012 -18.044 1.00 87.00 73 PRO A N 1
ATOM 599 C CA . PRO A 1 73 ? 4.086 -0.340 -19.191 1.00 87.00 73 PRO A CA 1
ATOM 600 C C . PRO A 1 73 ? 4.652 -1.763 -19.036 1.00 87.00 73 PRO A C 1
ATOM 602 O O . PRO A 1 73 ? 4.928 -2.190 -17.909 1.00 87.00 73 PRO A O 1
ATOM 605 N N . PRO A 1 74 ? 4.904 -2.482 -20.148 1.00 85.81 74 PRO A N 1
ATOM 606 C CA . PRO A 1 74 ? 5.530 -3.797 -20.097 1.00 85.81 74 PRO A CA 1
ATOM 607 C C . PRO A 1 74 ? 6.840 -3.758 -19.307 1.00 85.81 74 PRO A C 1
ATOM 609 O O . PRO A 1 74 ? 7.692 -2.888 -19.529 1.00 85.81 74 PRO A O 1
ATOM 612 N N . LEU A 1 75 ? 7.014 -4.716 -18.396 1.00 82.56 75 LEU A N 1
ATOM 613 C CA . LEU A 1 75 ? 8.261 -4.854 -17.660 1.00 82.56 75 LEU A CA 1
ATOM 614 C C . LEU A 1 75 ? 9.372 -5.247 -18.637 1.00 82.56 75 LEU A C 1
ATOM 616 O O . LEU A 1 75 ? 9.256 -6.213 -19.388 1.00 82.56 75 LEU A O 1
ATOM 620 N N . GLN A 1 76 ? 10.459 -4.481 -18.645 1.00 86.00 76 GLN A N 1
ATOM 621 C CA . GLN A 1 76 ? 11.623 -4.837 -19.447 1.00 86.00 76 GLN A CA 1
ATOM 622 C C . GLN A 1 76 ? 12.324 -6.051 -18.835 1.00 86.00 76 GLN A C 1
ATOM 624 O O . GLN A 1 76 ? 12.567 -6.069 -17.629 1.00 86.00 76 GLN A O 1
ATOM 629 N N . VAL A 1 77 ? 12.732 -7.007 -19.673 1.00 82.00 77 VAL A N 1
ATOM 630 C CA . VAL A 1 77 ? 13.402 -8.256 -19.255 1.00 82.00 77 VAL A CA 1
ATOM 631 C C . VAL A 1 77 ? 14.625 -7.990 -18.364 1.00 82.00 77 VAL A C 1
ATOM 633 O O . VAL A 1 77 ? 14.863 -8.701 -17.392 1.00 82.00 77 VAL A O 1
ATOM 636 N N . SER A 1 78 ? 15.383 -6.924 -18.638 1.00 79.50 78 SER A N 1
ATOM 637 C CA . SER A 1 78 ? 16.533 -6.530 -17.810 1.00 79.50 78 SER A CA 1
ATOM 638 C C . SER A 1 78 ? 16.142 -6.099 -16.392 1.00 79.50 78 SER A C 1
ATOM 640 O O . SER A 1 78 ? 16.871 -6.382 -15.443 1.00 79.50 78 SER A O 1
ATOM 642 N N . LYS A 1 79 ? 14.988 -5.442 -16.228 1.00 81.38 79 LYS A N 1
ATOM 643 C CA . LYS A 1 79 ? 14.449 -5.055 -14.917 1.00 81.38 79 LYS A CA 1
ATOM 644 C C . LYS A 1 79 ? 13.864 -6.256 -14.182 1.00 81.38 79 LYS A C 1
ATOM 646 O O . LYS A 1 79 ? 14.027 -6.358 -12.974 1.00 81.38 79 LYS A O 1
ATOM 651 N N . GLU A 1 80 ? 13.219 -7.166 -14.906 1.00 84.31 80 GLU A N 1
ATOM 652 C CA . GLU A 1 80 ? 12.693 -8.411 -14.343 1.00 84.31 80 GLU A CA 1
ATOM 653 C C . GLU A 1 80 ? 13.805 -9.259 -13.717 1.00 84.31 80 GLU A C 1
ATOM 655 O O . GLU A 1 80 ? 13.719 -9.606 -12.540 1.00 84.31 80 GLU A O 1
ATOM 660 N N . ALA A 1 81 ? 14.894 -9.496 -14.458 1.00 84.50 81 ALA A N 1
ATOM 661 C CA . ALA A 1 81 ? 16.058 -10.212 -13.942 1.00 84.50 81 ALA A CA 1
ATOM 662 C C . ALA A 1 81 ? 16.630 -9.548 -12.678 1.00 84.50 81 ALA A C 1
ATOM 664 O O . ALA A 1 81 ? 16.930 -10.234 -11.704 1.00 84.50 81 ALA A O 1
ATOM 665 N N . HIS A 1 82 ? 16.714 -8.213 -12.660 1.00 85.69 82 HIS A N 1
ATOM 666 C CA . HIS A 1 82 ? 17.195 -7.463 -11.500 1.00 85.69 82 HIS A CA 1
ATOM 667 C C . HIS A 1 82 ? 16.321 -7.665 -10.250 1.00 85.69 82 HIS A C 1
ATOM 669 O O . HIS A 1 82 ? 16.856 -7.919 -9.172 1.00 85.69 82 HIS A O 1
ATOM 675 N N . TYR A 1 83 ? 14.990 -7.603 -10.375 1.00 83.31 83 TYR A N 1
ATOM 676 C CA . TYR A 1 83 ? 14.089 -7.826 -9.236 1.00 83.31 83 TYR A CA 1
ATOM 677 C C . TYR A 1 83 ? 14.132 -9.267 -8.718 1.00 83.31 83 TYR A C 1
ATOM 679 O O . TYR A 1 83 ? 14.034 -9.483 -7.510 1.00 83.31 83 TYR A O 1
ATOM 687 N N . ILE A 1 84 ? 14.311 -10.246 -9.609 1.00 86.50 84 ILE A N 1
ATOM 688 C CA . ILE A 1 84 ? 14.486 -11.653 -9.226 1.00 86.50 84 ILE A CA 1
ATOM 689 C C . ILE A 1 84 ? 15.782 -11.827 -8.429 1.00 86.50 84 ILE A C 1
ATOM 691 O O . ILE A 1 84 ? 15.751 -12.418 -7.351 1.00 86.50 84 ILE A O 1
ATOM 695 N N . SER A 1 85 ? 16.900 -11.279 -8.916 1.00 87.94 85 SER A N 1
ATOM 696 C CA . SER A 1 85 ? 18.181 -11.313 -8.200 1.00 87.94 85 SER A CA 1
ATOM 697 C C . SER A 1 85 ? 18.079 -10.668 -6.819 1.00 87.94 85 SER A C 1
ATOM 699 O O . SER A 1 85 ? 18.471 -11.292 -5.840 1.00 87.94 85 SER A O 1
ATOM 701 N N . LEU A 1 86 ? 17.453 -9.490 -6.717 1.00 84.31 86 LEU A N 1
ATOM 702 C CA . LEU A 1 86 ? 17.239 -8.808 -5.437 1.00 84.31 86 LEU A CA 1
ATOM 703 C C . LEU A 1 86 ? 16.414 -9.659 -4.454 1.00 84.31 86 LEU A C 1
ATOM 705 O O . LEU A 1 86 ? 16.697 -9.695 -3.259 1.00 84.31 86 LEU A O 1
ATOM 709 N N . GLY A 1 87 ? 15.389 -10.359 -4.950 1.00 82.44 87 GLY A N 1
ATOM 710 C CA . GLY A 1 87 ? 14.580 -11.266 -4.137 1.00 82.44 87 GLY A CA 1
ATOM 711 C C . GLY A 1 87 ? 15.355 -12.490 -3.639 1.00 82.44 87 GLY A C 1
ATOM 712 O O . GLY A 1 87 ? 15.147 -12.916 -2.504 1.00 82.44 87 GLY A O 1
ATOM 713 N N . LEU A 1 88 ? 16.251 -13.035 -4.467 1.00 86.88 88 LEU A N 1
ATOM 714 C CA . LEU A 1 88 ? 17.122 -14.158 -4.107 1.00 86.88 88 LEU A CA 1
ATOM 715 C C . LEU A 1 88 ? 18.170 -13.750 -3.064 1.00 86.88 88 LEU A C 1
ATOM 717 O O . LEU A 1 88 ? 18.355 -14.467 -2.084 1.00 86.88 88 LEU A O 1
ATOM 721 N N . GLU A 1 89 ? 18.798 -12.585 -3.235 1.00 86.62 89 GLU A N 1
ATOM 722 C CA . GLU A 1 89 ? 19.749 -12.017 -2.270 1.00 86.62 89 GLU A CA 1
ATOM 723 C C . GLU A 1 89 ? 19.078 -11.808 -0.906 1.00 86.62 89 GLU A C 1
ATOM 725 O O . GLU A 1 89 ? 19.531 -12.360 0.098 1.00 86.62 89 GLU A O 1
ATOM 730 N N . ALA A 1 90 ? 17.919 -11.142 -0.879 1.00 80.00 90 ALA A N 1
ATOM 731 C CA . ALA A 1 90 ? 17.156 -10.931 0.351 1.00 80.00 90 ALA A CA 1
ATOM 732 C C . ALA A 1 90 ? 16.724 -12.244 1.033 1.00 80.00 90 ALA A C 1
ATOM 734 O O . ALA A 1 90 ? 16.581 -12.293 2.252 1.00 80.00 90 ALA A O 1
ATOM 735 N N . ALA A 1 91 ? 16.486 -13.316 0.269 1.00 80.38 91 ALA A N 1
ATOM 736 C CA . ALA A 1 91 ? 16.184 -14.629 0.836 1.00 80.38 91 ALA A CA 1
ATOM 737 C C . ALA A 1 91 ? 17.429 -15.297 1.447 1.00 80.38 91 ALA A C 1
ATOM 739 O O . ALA A 1 91 ? 17.312 -15.944 2.486 1.00 80.38 91 ALA A O 1
ATOM 740 N N . SER A 1 92 ? 18.607 -15.110 0.841 1.00 82.38 92 SER A N 1
ATOM 741 C CA . SER A 1 92 ? 19.871 -15.676 1.331 1.00 82.38 92 SER A CA 1
ATOM 742 C C . SER A 1 92 ? 20.360 -15.038 2.637 1.00 82.38 92 SER A C 1
ATOM 744 O O . SER A 1 92 ? 20.804 -15.753 3.531 1.00 82.38 92 SER A O 1
ATOM 746 N N . GLU A 1 93 ? 20.165 -13.727 2.823 1.00 70.44 93 GLU A N 1
ATOM 747 C CA . GLU A 1 93 ? 20.532 -13.012 4.061 1.00 70.44 93 GLU A CA 1
ATOM 748 C C . GLU A 1 93 ? 19.774 -13.527 5.304 1.00 70.44 93 GLU A C 1
ATOM 750 O O . GLU A 1 93 ? 20.264 -13.450 6.434 1.00 70.44 93 GLU A O 1
ATOM 755 N N . HIS A 1 94 ? 18.577 -14.093 5.111 1.00 59.34 94 HIS A N 1
ATOM 756 C CA . HIS A 1 94 ? 17.791 -14.705 6.185 1.00 59.34 94 HIS A CA 1
ATOM 757 C C . HIS A 1 94 ? 18.255 -16.119 6.557 1.00 59.34 94 HIS A C 1
ATOM 759 O O . HIS A 1 94 ? 17.905 -16.602 7.634 1.00 59.34 94 HIS A O 1
ATOM 765 N N . GLN A 1 95 ? 19.037 -16.774 5.699 1.00 52.41 95 GLN A N 1
ATOM 766 C CA . GLN A 1 95 ? 19.549 -18.122 5.936 1.00 52.41 95 GLN A CA 1
ATOM 767 C C . GLN A 1 95 ? 20.813 -18.089 6.809 1.00 52.41 95 GLN A C 1
ATOM 769 O O . GLN A 1 95 ? 20.920 -18.869 7.752 1.00 52.41 95 GLN A O 1
ATOM 774 N N . ASP A 1 96 ? 21.678 -17.088 6.623 1.00 48.59 96 ASP A N 1
ATOM 775 C CA . ASP A 1 96 ? 22.897 -16.908 7.430 1.00 48.59 96 ASP A CA 1
ATOM 776 C C . ASP A 1 96 ? 22.625 -16.446 8.879 1.00 48.59 96 ASP A C 1
ATOM 778 O O . ASP A 1 96 ? 23.456 -16.641 9.766 1.00 48.59 96 ASP A O 1
ATOM 782 N N . SER A 1 97 ? 21.453 -15.86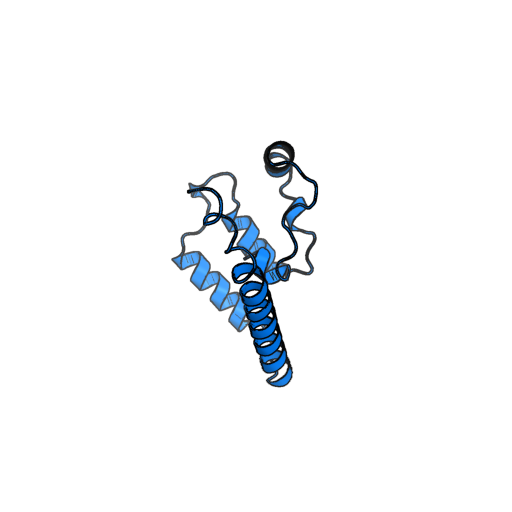0 9.156 1.00 44.81 97 SER A N 1
ATOM 783 C CA . SER A 1 97 ? 21.073 -15.416 10.512 1.00 44.81 97 SER A CA 1
ATOM 784 C C . SER A 1 97 ? 20.376 -16.496 11.352 1.00 44.81 97 SER A C 1
ATOM 786 O O . SER A 1 97 ? 20.328 -16.374 12.576 1.00 44.81 97 SER A O 1
ATOM 788 N N . ALA A 1 98 ? 19.826 -17.544 10.727 1.00 46.34 98 ALA A N 1
ATOM 789 C CA . ALA A 1 98 ? 19.148 -18.639 11.430 1.00 46.34 98 ALA A CA 1
ATOM 790 C C . ALA A 1 98 ? 20.111 -19.761 11.867 1.00 46.34 98 ALA A C 1
ATOM 792 O O . ALA A 1 98 ? 19.828 -20.461 12.836 1.00 46.34 98 ALA A O 1
ATOM 793 N N . GLU A 1 99 ? 21.262 -19.901 11.203 1.00 40.91 99 GLU A N 1
ATOM 794 C CA . GLU A 1 99 ? 22.281 -20.919 11.513 1.00 40.91 99 GLU A CA 1
ATOM 795 C C . GLU A 1 99 ? 23.170 -20.544 12.727 1.00 40.91 99 GLU A C 1
ATOM 797 O O . GLU A 1 99 ? 23.948 -21.360 13.212 1.00 40.91 99 GLU A O 1
ATOM 802 N N . ALA A 1 100 ? 23.072 -19.315 13.254 1.00 46.66 100 ALA A N 1
ATOM 803 C CA . ALA A 1 100 ? 23.989 -18.783 14.273 1.00 46.66 100 ALA A CA 1
ATOM 804 C C . ALA A 1 100 ? 23.522 -18.922 15.744 1.00 46.66 100 ALA A C 1
ATOM 806 O O . ALA A 1 100 ? 24.168 -18.359 16.628 1.00 46.66 100 ALA A O 1
ATOM 807 N N . LEU A 1 101 ? 22.418 -19.628 16.037 1.00 48.44 101 LEU A N 1
ATOM 808 C CA . LEU A 1 101 ? 21.797 -19.647 17.382 1.00 48.44 101 LEU A CA 1
ATOM 809 C C . LEU A 1 101 ? 21.737 -21.004 18.111 1.00 48.44 101 LEU A C 1
ATOM 811 O O . LEU A 1 101 ? 21.138 -21.082 19.177 1.00 48.44 101 LEU A O 1
ATOM 815 N N . GLU A 1 102 ? 22.421 -22.044 17.639 1.00 48.62 102 GLU A N 1
ATOM 816 C CA . GLU A 1 102 ? 22.622 -23.295 18.398 1.00 48.62 102 GLU A CA 1
ATOM 817 C C . GLU A 1 102 ? 24.107 -23.690 18.271 1.00 48.62 102 GLU A C 1
ATOM 819 O O . GLU A 1 102 ? 24.529 -24.074 17.178 1.00 48.62 102 GLU A O 1
ATOM 824 N N . PRO A 1 103 ? 24.946 -23.521 19.324 1.00 47.00 103 PRO A N 1
ATOM 825 C CA . PRO A 1 103 ? 24.894 -24.420 20.481 1.00 47.00 103 PRO A CA 1
ATOM 826 C C . PRO A 1 103 ? 25.324 -23.755 21.814 1.00 47.00 103 PRO A C 1
ATOM 828 O O . PRO A 1 103 ? 26.515 -23.601 22.084 1.00 47.00 103 PRO A O 1
ATOM 831 N N . GLU A 1 104 ? 24.392 -23.427 22.713 1.00 46.62 104 GLU A N 1
ATOM 832 C CA . GLU A 1 104 ? 24.757 -23.143 24.122 1.00 46.62 104 GLU A CA 1
ATOM 833 C C . GLU A 1 104 ? 23.806 -23.745 25.171 1.00 46.62 104 GLU A C 1
ATOM 835 O O . GLU A 1 104 ? 24.037 -23.599 26.370 1.00 46.62 104 GLU A O 1
ATOM 840 N N . VAL A 1 105 ? 22.788 -24.509 24.757 1.00 47.47 105 VAL A N 1
ATOM 841 C CA . VAL A 1 105 ? 21.865 -25.174 25.697 1.00 47.47 105 VAL A CA 1
ATOM 842 C C . VAL A 1 105 ? 22.415 -26.518 26.214 1.00 47.47 105 VAL A C 1
ATOM 844 O O . VAL A 1 105 ? 22.021 -26.974 27.283 1.00 47.47 105 VAL A O 1
ATOM 847 N N . GLU A 1 106 ? 23.413 -27.120 25.558 1.00 47.03 106 GLU A N 1
ATOM 848 C CA . GLU A 1 106 ? 23.955 -28.442 25.939 1.00 47.03 106 GLU A CA 1
ATOM 849 C C . GLU A 1 106 ? 25.159 -28.395 26.908 1.00 47.03 106 GLU A C 1
ATOM 851 O O . GLU A 1 106 ? 25.878 -29.376 27.081 1.00 47.03 106 GLU A O 1
ATOM 856 N N . ARG A 1 107 ? 25.401 -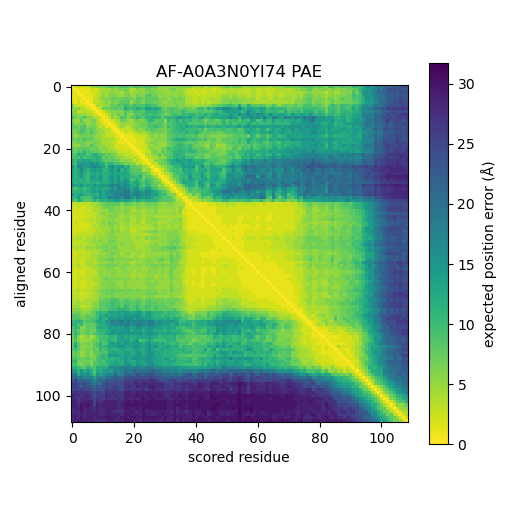27.257 27.578 1.00 48.66 107 ARG A N 1
ATOM 857 C CA . ARG A 1 107 ? 26.472 -27.116 28.592 1.00 48.66 107 ARG A CA 1
ATOM 858 C C . ARG A 1 107 ? 25.987 -26.974 30.038 1.00 48.66 107 ARG A C 1
ATO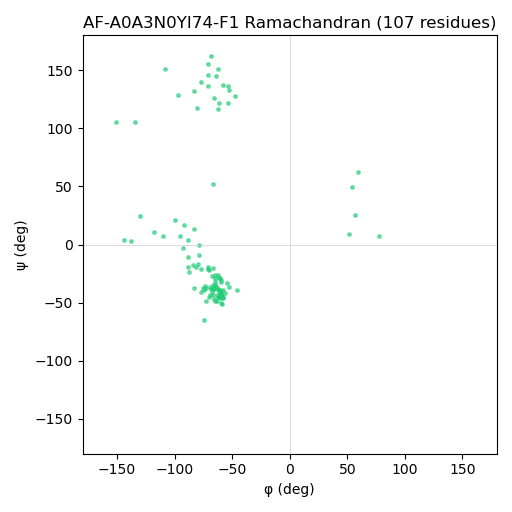M 860 O O . ARG A 1 107 ? 26.806 -26.727 30.922 1.00 48.66 107 ARG A O 1
ATOM 867 N N . MET A 1 108 ? 24.686 -27.128 30.290 1.00 46.53 108 MET A N 1
ATOM 868 C CA . MET A 1 108 ? 24.084 -27.009 31.630 1.00 46.53 108 MET A CA 1
ATOM 869 C C . MET A 1 108 ? 23.173 -28.185 32.028 1.00 46.53 108 MET A C 1
ATOM 871 O O . MET A 1 108 ? 22.324 -28.025 32.906 1.00 46.53 108 MET A O 1
ATOM 875 N N . LEU A 1 109 ? 23.372 -29.368 31.440 1.00 44.69 109 LEU A N 1
ATOM 876 C CA . LEU A 1 109 ? 22.823 -30.626 31.960 1.00 44.69 109 LEU A CA 1
ATOM 877 C C . LEU A 1 109 ? 23.946 -31.583 32.360 1.00 44.69 109 LEU A C 1
ATOM 879 O O . LEU A 1 109 ? 24.909 -31.718 31.573 1.00 44.69 109 LEU A O 1
#

pLDDT: mean 75.82, std 16.24, range [40.91, 97.81]

Secondary structure (DSSP, 8-state):
-HHHHTTTPPSSTT--HHHHHHHHHHH-GGGG-S---HHHHHHHHHHT-SSGGGSPPHHHHHHHHHHHHHHSPPPPHHHHHHHHHHHHHHHHHHHHTTTTS-SSGGG--

Foldseek 3Di:
DLCVQQVNDDDPPPADPVNVVVVCVPDVPSSVPGPDDPQVVVLVVLCVDPDPVSRDDPVVSVVSVVVVVVPDDDDDPVVVVVVVVVVVVVVVVVVVVVVPPDDDPPPPD

Mean predicted aligned error: 11.83 Å

Solvent-accessible surface area (backbone atoms only — not comparable to full-atom values): 6968 Å² total; per-residue (Å²): 109,68,52,65,75,49,71,64,55,74,81,60,80,94,58,50,74,67,59,47,60,58,50,53,72,70,68,59,64,82,73,68,83,45,97,56,57,69,69,61,48,52,57,53,50,40,66,65,40,90,54,71,88,70,29,67,52,72,69,58,47,51,52,52,53,51,53,54,57,70,71,50,77,82,80,50,69,73,58,52,53,50,54,52,50,53,52,52,51,63,54,50,63,58,53,69,65,66,70,73,78,74,89,74,78,85,78,81,119

Nearest PDB structures (foldseek):
  7ab2-assembly1_A  TM=8.772E-01  e=1.530E-03  Homo sapiens
  6pnx-assembly1_A  TM=8.774E-01  e=4.111E-03  Homo sapiens
  7aw2-assembly1_A  TM=7.661E-01  e=1.100E-03  Homo sapiens
  6bl8-assembly2_B  TM=8.769E-01  e=5.010E-03  Homo sapiens
  2ivs-assembly1_B  TM=8.715E-01  e=1.536E-02  Homo sapiens

Radius of gyration: 19.63 Å; Cα contacts (8 Å, |Δi|>4): 33; chains: 1; bounding box: 45×42×52 Å

InterPro domains:
  IPR001245 Serine-threonine/tyrosine-protein kinase, catalytic domain [PF07714] (1-65)
  IPR011009 Protein kinase-like domain superfamily [SSF56112] (1-84)